Protein AF-A0A0N4VAW0-F1 (afdb_monomer)

Sequence (72 aa):
MSDYAVCYTNHRKYSRPSSTVVRFFTNIPLKSFSLRSDSNYRYCDMCERYVAISNKHCGLCGVCPSKVGVYS

Structure (mmCIF, N/CA/C/O backbone):
data_AF-A0A0N4VAW0-F1
#
_entry.id   AF-A0A0N4VAW0-F1
#
loop_
_atom_site.group_PDB
_atom_site.id
_atom_site.type_symbol
_atom_site.label_atom_id
_atom_site.label_alt_id
_atom_site.label_comp_id
_atom_site.label_asym_id
_atom_site.label_entity_id
_atom_site.label_seq_id
_atom_site.pdbx_PDB_ins_code
_atom_site.Cartn_x
_atom_site.Cartn_y
_atom_site.Cartn_z
_atom_site.occupancy
_atom_site.B_iso_or_equiv
_atom_site.auth_seq_id
_atom_site.auth_comp_id
_atom_site.auth_asym_id
_atom_site.auth_atom_id
_atom_site.pdbx_PDB_model_num
ATOM 1 N N . MET A 1 1 ? 0.925 6.870 3.751 1.00 88.19 1 MET A N 1
ATOM 2 C CA . MET A 1 1 ? 1.991 6.094 3.076 1.00 88.19 1 MET A CA 1
ATOM 3 C C . MET A 1 1 ? 1.367 4.878 2.416 1.00 88.19 1 MET A C 1
ATOM 5 O O . MET A 1 1 ? 0.608 4.181 3.084 1.00 88.19 1 MET A O 1
ATOM 9 N N . SER A 1 2 ? 1.628 4.655 1.127 1.00 92.00 2 SER A N 1
ATOM 10 C CA . SER A 1 2 ? 1.158 3.455 0.419 1.00 92.00 2 SER A CA 1
ATOM 11 C C . SER A 1 2 ? 2.011 2.232 0.762 1.00 92.00 2 SER A C 1
ATOM 13 O O . SER A 1 2 ? 3.198 2.360 1.070 1.00 92.00 2 SER A O 1
ATOM 15 N N . ASP A 1 3 ? 1.422 1.038 0.679 1.00 92.56 3 ASP A N 1
ATOM 16 C CA . ASP A 1 3 ? 2.172 -0.212 0.837 1.00 92.56 3 ASP A CA 1
ATOM 17 C C . ASP A 1 3 ? 2.839 -0.685 -0.468 1.00 92.56 3 ASP A C 1
ATOM 19 O O . ASP A 1 3 ? 3.591 -1.656 -0.453 1.00 92.56 3 ASP A O 1
ATOM 23 N N . TYR A 1 4 ? 2.589 0.015 -1.581 1.00 92.69 4 TYR A N 1
ATOM 24 C CA . TYR A 1 4 ? 3.147 -0.290 -2.896 1.00 92.69 4 TYR A CA 1
ATOM 25 C C . TYR A 1 4 ? 4.667 -0.105 -2.942 1.00 92.69 4 TYR A C 1
ATOM 27 O O . TYR A 1 4 ? 5.175 0.993 -2.695 1.00 92.69 4 TYR A O 1
ATOM 35 N N . ALA A 1 5 ? 5.379 -1.176 -3.286 1.00 92.75 5 ALA A N 1
ATOM 36 C CA . ALA A 1 5 ? 6.823 -1.205 -3.463 1.00 92.75 5 ALA A CA 1
ATOM 37 C C . ALA A 1 5 ? 7.220 -0.524 -4.783 1.00 92.75 5 ALA A C 1
ATOM 39 O O . ALA A 1 5 ? 6.965 -1.047 -5.867 1.00 92.75 5 ALA A O 1
ATOM 40 N N . VAL A 1 6 ? 7.856 0.647 -4.695 1.00 93.06 6 VAL A N 1
ATOM 41 C CA . VAL A 1 6 ? 8.310 1.397 -5.873 1.00 93.06 6 VAL A CA 1
ATOM 42 C C . VAL A 1 6 ? 9.647 0.835 -6.348 1.00 93.06 6 VAL A C 1
ATOM 44 O O . VAL A 1 6 ? 10.642 0.873 -5.618 1.00 93.06 6 VAL A O 1
ATOM 47 N N . CYS A 1 7 ? 9.668 0.326 -7.578 1.00 93.88 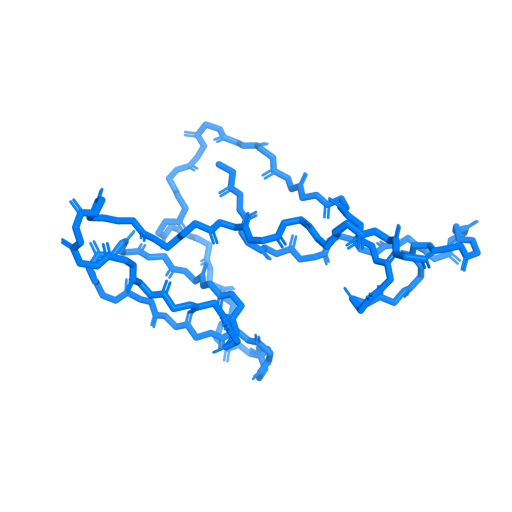7 CYS A N 1
ATOM 48 C CA . CYS A 1 7 ? 10.871 -0.176 -8.233 1.00 93.88 7 CYS A CA 1
ATOM 49 C C . CYS A 1 7 ? 11.401 0.808 -9.278 1.00 93.88 7 CYS A C 1
ATOM 51 O O . CYS A 1 7 ? 10.643 1.560 -9.886 1.00 93.88 7 CYS A O 1
ATOM 53 N N . TYR A 1 8 ? 12.709 0.758 -9.511 1.00 95.31 8 TYR A N 1
ATOM 54 C CA . TYR A 1 8 ? 13.414 1.607 -10.466 1.00 95.31 8 TYR A CA 1
ATOM 55 C C . TYR A 1 8 ? 14.158 0.740 -11.477 1.00 95.31 8 TYR A C 1
ATOM 57 O O . TYR A 1 8 ? 14.912 -0.158 -11.098 1.00 95.31 8 TYR A O 1
ATOM 65 N N . THR A 1 9 ? 14.001 1.038 -12.764 1.00 95.06 9 THR A N 1
ATOM 66 C CA . THR A 1 9 ? 14.663 0.301 -13.853 1.00 95.06 9 THR A CA 1
ATOM 67 C C . THR A 1 9 ? 16.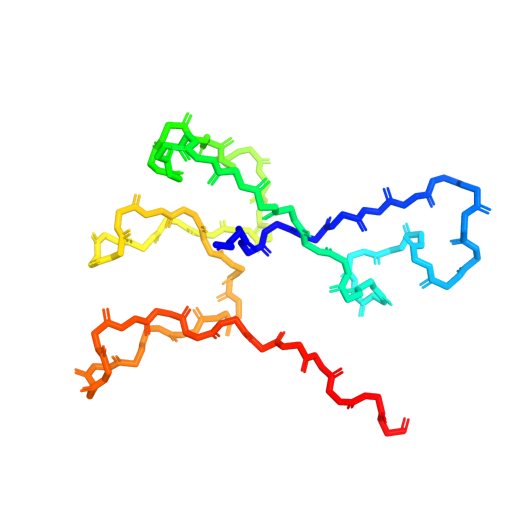176 0.527 -13.885 1.00 95.06 9 THR A C 1
ATOM 69 O O . THR A 1 9 ? 16.918 -0.352 -14.311 1.00 95.06 9 THR A O 1
ATOM 72 N N . ASN A 1 10 ? 16.646 1.671 -13.381 1.00 94.25 10 ASN A N 1
ATOM 73 C CA . ASN A 1 10 ? 18.054 2.074 -13.365 1.00 94.25 10 ASN A CA 1
ATOM 74 C C . ASN A 1 10 ? 18.727 1.966 -11.982 1.00 94.25 10 ASN A C 1
ATOM 76 O O . ASN A 1 10 ? 19.891 2.337 -11.845 1.00 94.25 10 ASN A O 1
ATOM 80 N N . HIS A 1 11 ? 18.038 1.458 -10.951 1.00 94.50 11 HIS A N 1
ATOM 81 C CA . HIS A 1 11 ? 18.612 1.327 -9.608 1.00 94.50 11 HIS A CA 1
ATOM 82 C C . HIS A 1 11 ? 18.897 -0.137 -9.260 1.00 94.50 11 HIS A C 1
ATOM 84 O O . HIS A 1 11 ? 17.986 -0.896 -8.925 1.00 94.50 11 HIS A O 1
ATOM 90 N N . ARG A 1 12 ? 20.181 -0.530 -9.244 1.00 92.12 12 ARG A N 1
ATOM 91 C CA . ARG A 1 12 ? 20.611 -1.928 -9.020 1.00 92.12 12 ARG A CA 1
ATOM 92 C C . ARG A 1 12 ? 19.957 -2.578 -7.793 1.00 92.12 12 ARG A C 1
ATOM 94 O O . ARG A 1 12 ? 19.492 -3.708 -7.886 1.00 92.12 12 ARG A O 1
ATOM 101 N N . LYS A 1 13 ? 19.892 -1.862 -6.661 1.00 91.88 13 LYS A N 1
ATOM 102 C CA . LYS A 1 13 ? 19.327 -2.373 -5.394 1.00 91.88 13 LYS A CA 1
ATOM 103 C C . LYS A 1 13 ? 17.796 -2.341 -5.349 1.00 91.88 13 LYS A C 1
ATOM 105 O O . LYS A 1 13 ? 17.202 -3.159 -4.661 1.00 91.88 13 LYS A O 1
ATOM 110 N N . TYR A 1 14 ? 17.146 -1.423 -6.064 1.00 93.31 14 TYR A N 1
ATOM 111 C CA . TYR A 1 14 ? 15.699 -1.165 -5.935 1.00 93.31 14 TYR A CA 1
ATOM 112 C C . TYR A 1 14 ? 14.942 -1.536 -7.210 1.00 93.31 14 TYR A C 1
ATOM 114 O O . TYR A 1 14 ? 13.903 -0.966 -7.520 1.00 93.31 14 TYR A O 1
ATOM 122 N N . SER A 1 15 ? 15.472 -2.501 -7.953 1.00 93.56 15 SER A N 1
ATOM 123 C CA . SER A 1 15 ? 14.885 -3.010 -9.191 1.00 93.56 15 SER A CA 1
ATOM 124 C C . SER A 1 15 ? 13.790 -4.049 -8.954 1.00 93.56 15 SER A C 1
ATOM 126 O O . SER A 1 15 ? 13.017 -4.332 -9.863 1.00 93.56 15 SER A O 1
ATOM 128 N N . ARG A 1 16 ? 13.708 -4.622 -7.745 1.00 90.75 16 ARG A N 1
ATOM 129 C CA . ARG A 1 16 ? 12.763 -5.691 -7.400 1.00 90.75 16 ARG A CA 1
ATOM 130 C C . ARG A 1 16 ? 11.887 -5.298 -6.204 1.00 90.75 16 ARG A C 1
ATOM 132 O O . ARG A 1 16 ? 12.393 -4.655 -5.281 1.00 90.75 16 ARG A O 1
ATOM 139 N N . PRO A 1 17 ? 10.610 -5.730 -6.155 1.00 88.69 17 PRO A N 1
ATOM 140 C CA . PRO A 1 17 ? 9.714 -5.421 -5.036 1.00 88.69 17 PRO A CA 1
ATOM 141 C C . PRO A 1 17 ? 10.235 -5.913 -3.681 1.00 88.69 17 PRO A C 1
ATOM 143 O O . PRO A 1 17 ? 10.053 -5.246 -2.669 1.00 88.69 17 PRO A O 1
ATOM 146 N N . SER A 1 18 ? 10.936 -7.052 -3.663 1.00 86.50 18 SER A N 1
ATOM 147 C CA . SER A 1 18 ? 11.525 -7.629 -2.450 1.00 86.50 18 SER A CA 1
ATOM 148 C C . SER A 1 18 ? 12.725 -6.850 -1.910 1.00 86.50 18 SER A C 1
ATOM 150 O O . SER A 1 18 ? 13.094 -7.030 -0.753 1.00 86.50 18 SER A O 1
ATOM 152 N N . SER A 1 19 ? 13.351 -6.006 -2.732 1.00 88.25 19 SER A N 1
ATOM 153 C CA . SER A 1 19 ? 14.600 -5.330 -2.390 1.00 88.25 19 SER A CA 1
ATOM 154 C C . SER A 1 19 ? 14.456 -3.823 -2.237 1.00 88.25 19 SER A C 1
ATOM 156 O O . SER A 1 19 ? 15.418 -3.187 -1.815 1.00 88.25 19 SER A O 1
ATOM 158 N N . THR A 1 20 ? 13.299 -3.240 -2.555 1.00 90.00 20 THR A N 1
ATOM 159 C CA . THR A 1 20 ? 13.038 -1.803 -2.407 1.00 90.00 20 THR A CA 1
ATOM 160 C C . THR A 1 20 ? 12.386 -1.471 -1.066 1.00 90.00 20 THR A C 1
ATOM 162 O O . THR A 1 20 ? 11.424 -2.106 -0.640 1.00 90.00 20 THR A O 1
ATOM 165 N N . VAL A 1 21 ? 12.897 -0.430 -0.408 1.00 90.81 21 VAL A N 1
ATOM 166 C CA . VAL A 1 21 ? 12.256 0.207 0.758 1.00 90.81 21 VAL A CA 1
ATOM 167 C C . VAL A 1 21 ? 11.400 1.407 0.368 1.00 90.81 21 VAL A C 1
ATOM 169 O O . VAL A 1 21 ? 10.755 2.013 1.222 1.00 90.81 21 VAL A O 1
ATOM 172 N N . VAL A 1 22 ? 11.393 1.773 -0.914 1.00 91.94 22 VAL A N 1
ATOM 173 C CA . VAL A 1 22 ? 10.756 3.000 -1.380 1.00 91.94 22 VAL A CA 1
ATOM 174 C C . VAL A 1 22 ? 9.254 2.793 -1.508 1.00 91.94 22 VAL A C 1
ATOM 176 O O . VAL A 1 22 ? 8.786 1.861 -2.166 1.00 91.94 22 VAL A O 1
ATOM 179 N N . ARG A 1 23 ? 8.500 3.701 -0.889 1.00 92.44 23 ARG A N 1
ATOM 180 C CA . ARG A 1 23 ? 7.041 3.806 -0.970 1.00 92.44 23 ARG A CA 1
ATOM 181 C C . ARG A 1 23 ? 6.670 5.231 -1.343 1.00 92.44 23 ARG A C 1
ATOM 183 O O . ARG A 1 23 ? 7.427 6.158 -1.065 1.00 92.44 23 ARG A O 1
ATOM 190 N N . PHE A 1 24 ? 5.490 5.416 -1.923 1.00 90.75 24 PHE A N 1
ATOM 191 C CA . PHE A 1 24 ? 4.999 6.754 -2.234 1.00 90.75 24 PHE A CA 1
ATOM 192 C C . PHE A 1 24 ? 4.099 7.320 -1.128 1.00 90.75 24 PHE A C 1
ATOM 194 O O . PHE A 1 24 ? 3.387 6.602 -0.409 1.00 90.75 24 PHE A O 1
ATOM 201 N N . PHE A 1 25 ? 4.125 8.646 -1.029 1.00 92.75 25 PHE A N 1
ATOM 202 C CA . PHE A 1 25 ? 3.275 9.453 -0.168 1.00 92.75 25 PHE A CA 1
ATOM 203 C C . PHE A 1 25 ? 2.434 10.356 -1.055 1.00 92.75 25 PHE A C 1
ATOM 205 O O . PHE A 1 25 ? 2.901 10.857 -2.074 1.00 92.75 25 PHE A O 1
ATOM 212 N N . THR A 1 26 ? 1.173 10.518 -0.693 1.00 94.19 26 THR A N 1
ATOM 213 C CA . THR A 1 26 ? 0.230 11.339 -1.437 1.00 94.19 26 THR A CA 1
ATOM 214 C C . THR A 1 26 ? -0.843 11.830 -0.482 1.00 94.19 26 THR A C 1
ATOM 216 O O . THR A 1 26 ? -1.145 11.155 0.506 1.00 94.19 26 THR A O 1
ATOM 219 N N . ASN A 1 27 ? -1.410 12.989 -0.801 1.00 95.44 27 ASN A N 1
ATOM 220 C CA . ASN A 1 27 ? -2.588 13.528 -0.126 1.00 95.44 27 ASN A CA 1
ATOM 221 C C . ASN A 1 27 ? -3.889 12.965 -0.719 1.00 95.44 27 ASN A C 1
ATOM 223 O O . ASN A 1 27 ? -4.966 13.186 -0.174 1.00 95.44 27 ASN A O 1
ATOM 227 N N . ILE A 1 28 ? -3.802 12.228 -1.831 1.00 95.06 28 ILE A N 1
ATOM 228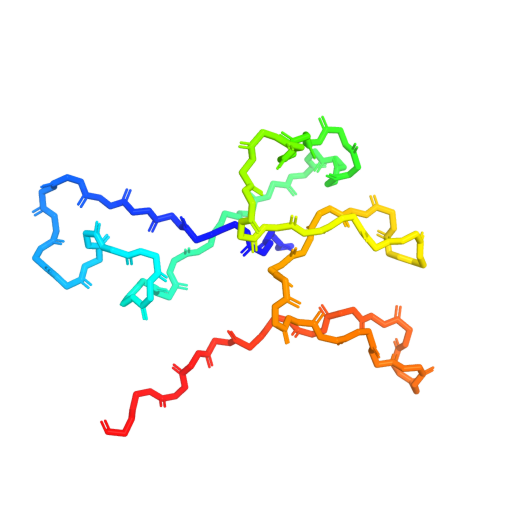 C CA . ILE A 1 28 ? -4.940 11.526 -2.420 1.00 95.06 28 ILE A CA 1
ATOM 229 C C . ILE A 1 28 ? -5.298 10.324 -1.522 1.00 95.06 28 ILE A C 1
ATOM 231 O O . ILE A 1 28 ? -4.398 9.573 -1.127 1.00 95.06 28 ILE A O 1
ATOM 235 N N . PRO A 1 29 ? -6.587 10.090 -1.209 1.00 94.94 29 PRO A N 1
ATOM 236 C CA . PRO A 1 29 ? -7.006 8.953 -0.393 1.00 94.94 29 PRO A CA 1
ATOM 237 C C . PRO A 1 29 ? -6.533 7.610 -0.962 1.00 94.94 29 PRO A C 1
ATOM 239 O O . PRO A 1 29 ? -6.813 7.284 -2.109 1.00 94.94 29 PRO A O 1
ATOM 242 N N . LEU A 1 30 ? -5.883 6.769 -0.151 1.00 94.00 30 LEU A N 1
ATOM 243 C CA . LEU A 1 30 ? -5.337 5.491 -0.639 1.00 94.00 30 LEU A CA 1
ATOM 244 C C . LEU A 1 30 ? -6.404 4.506 -1.147 1.00 94.00 30 LEU A C 1
ATOM 246 O O . LEU A 1 30 ? -6.082 3.622 -1.937 1.00 94.00 30 LEU A O 1
ATOM 250 N N . LYS A 1 31 ? -7.670 4.692 -0.759 1.00 95.19 31 LYS A N 1
ATOM 251 C CA . LYS A 1 31 ? -8.810 3.926 -1.275 1.00 95.19 31 LYS A CA 1
ATOM 252 C C . LYS A 1 31 ? -9.080 4.131 -2.767 1.00 95.19 31 LYS A C 1
ATOM 254 O O . LYS A 1 31 ? -9.680 3.265 -3.391 1.00 95.19 31 LYS A O 1
ATOM 259 N N . SER A 1 32 ? -8.638 5.253 -3.347 1.00 94.38 32 SER A N 1
ATOM 260 C CA . SER A 1 32 ? -8.798 5.514 -4.783 1.00 94.38 32 SER A CA 1
ATOM 261 C C . SER A 1 32 ? -7.754 4.797 -5.641 1.00 94.38 32 SER A C 1
ATOM 263 O O . SER A 1 32 ? -7.870 4.793 -6.863 1.00 94.38 32 SER A O 1
ATOM 265 N N . PHE A 1 33 ? -6.722 4.207 -5.031 1.00 93.12 33 PHE A N 1
ATOM 266 C CA . PHE A 1 33 ? -5.688 3.466 -5.744 1.00 93.12 33 PHE A CA 1
ATOM 267 C C . PHE A 1 33 ? -6.047 1.984 -5.768 1.00 93.12 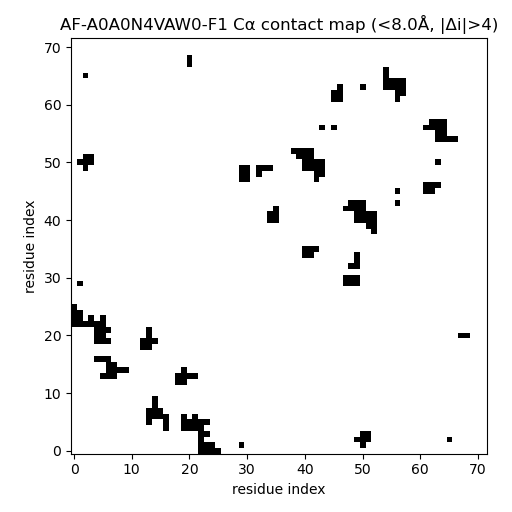33 PHE A C 1
ATOM 269 O O . PHE A 1 33 ? -6.050 1.326 -4.728 1.00 93.12 33 PHE A O 1
ATOM 276 N N . SER A 1 34 ? -6.324 1.448 -6.957 1.00 93.94 34 SER A N 1
ATOM 277 C CA . SER A 1 34 ? -6.570 0.018 -7.130 1.00 93.94 34 SER A CA 1
ATOM 278 C C . SER A 1 34 ? -5.292 -0.717 -7.515 1.00 93.94 34 SER A C 1
ATOM 280 O O . SER A 1 34 ? -4.670 -0.397 -8.524 1.00 93.94 34 SER A O 1
ATOM 282 N N . LEU A 1 35 ? -4.937 -1.738 -6.733 1.00 93.88 35 LEU A N 1
ATOM 283 C CA . LEU A 1 35 ? -3.871 -2.693 -7.056 1.00 93.88 35 LEU A CA 1
ATOM 284 C C . LEU A 1 35 ? -4.442 -4.091 -7.342 1.00 93.88 35 LEU A C 1
ATOM 286 O O . LEU A 1 35 ? -3.758 -5.088 -7.146 1.00 93.88 35 LEU A O 1
ATOM 290 N N . ARG A 1 36 ? -5.706 -4.192 -7.792 1.00 92.31 36 ARG A N 1
ATOM 291 C CA . ARG A 1 36 ? -6.397 -5.490 -7.957 1.00 92.31 36 ARG A CA 1
ATOM 292 C C . ARG A 1 36 ? -5.69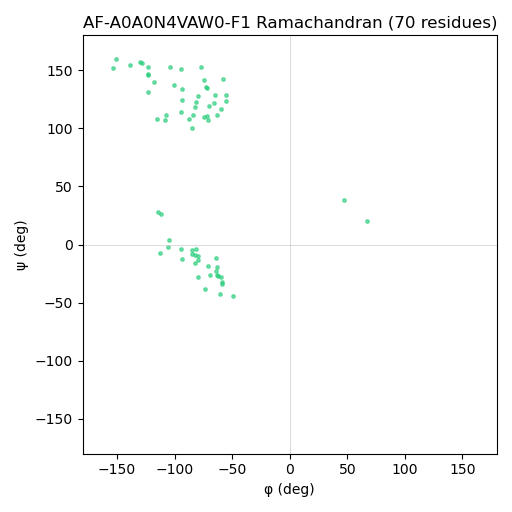6 -6.445 -8.928 1.00 92.31 36 ARG A C 1
ATOM 294 O O . ARG A 1 36 ? -5.878 -7.649 -8.815 1.00 92.31 36 ARG A O 1
ATOM 301 N N . SER A 1 37 ? -4.967 -5.899 -9.899 1.00 94.00 37 SER A N 1
ATOM 302 C CA . SER A 1 37 ? -4.294 -6.673 -10.946 1.00 94.00 37 SER A CA 1
ATOM 303 C C . SER A 1 37 ? -2.946 -7.238 -10.497 1.00 94.00 37 SER A C 1
ATOM 305 O O . SER A 1 37 ? -2.353 -8.021 -11.230 1.00 94.00 37 SER A O 1
ATOM 307 N N . ASP A 1 38 ? -2.451 -6.843 -9.322 1.00 94.00 38 ASP A N 1
ATOM 308 C CA . ASP A 1 38 ? -1.172 -7.301 -8.790 1.00 94.00 38 ASP A CA 1
ATOM 309 C C . ASP A 1 38 ? -1.408 -8.279 -7.633 1.00 94.00 38 ASP A C 1
ATOM 311 O O . ASP A 1 38 ? -1.864 -7.908 -6.550 1.00 94.00 38 ASP A O 1
ATOM 315 N N . SER A 1 39 ? -1.068 -9.549 -7.864 1.00 93.88 39 SER A N 1
ATOM 316 C CA . SER A 1 39 ? -1.254 -10.647 -6.909 1.00 93.88 39 SER A CA 1
ATOM 317 C C . SER A 1 39 ? -0.429 -10.509 -5.625 1.00 93.88 39 SER A C 1
ATOM 319 O O . SER A 1 39 ? -0.654 -11.251 -4.670 1.00 93.88 39 SER A O 1
ATOM 321 N N . ASN A 1 40 ? 0.530 -9.579 -5.574 1.00 93.12 40 ASN A N 1
ATOM 322 C CA . ASN A 1 40 ? 1.323 -9.311 -4.374 1.00 93.12 40 ASN A CA 1
ATOM 323 C C . ASN A 1 40 ? 0.606 -8.397 -3.375 1.00 93.12 40 ASN A C 1
ATOM 325 O O . ASN A 1 40 ? 1.126 -8.162 -2.279 1.00 93.12 40 ASN A O 1
ATOM 329 N N . TYR A 1 41 ? -0.578 -7.891 -3.727 1.00 95.00 41 TYR A N 1
ATOM 330 C CA . TYR A 1 41 ? -1.364 -7.003 -2.886 1.00 95.00 41 TYR A CA 1
ATOM 331 C C . TYR A 1 41 ? -2.757 -7.568 -2.641 1.00 95.00 41 TYR A C 1
ATOM 333 O O . TYR A 1 41 ? -3.375 -8.201 -3.492 1.00 95.00 41 TYR A O 1
ATOM 341 N N . ARG A 1 42 ? -3.277 -7.291 -1.449 1.00 96.12 42 ARG A N 1
ATOM 342 C CA . ARG A 1 42 ? -4.659 -7.583 -1.072 1.00 96.12 42 ARG A CA 1
ATOM 343 C C . ARG A 1 42 ? -5.343 -6.305 -0.626 1.00 96.12 42 ARG A C 1
ATOM 345 O O . ARG A 1 42 ? -4.690 -5.401 -0.101 1.00 96.12 42 ARG A O 1
ATOM 352 N N . TYR A 1 43 ? -6.657 -6.244 -0.780 1.00 97.12 43 TYR A N 1
ATOM 353 C CA . TYR A 1 43 ? -7.433 -5.200 -0.129 1.00 97.12 43 TYR A CA 1
ATOM 354 C C . TYR A 1 43 ? -7.554 -5.509 1.371 1.00 97.12 43 TYR A C 1
ATOM 356 O O . TYR A 1 43 ? -7.636 -6.670 1.779 1.00 97.12 43 TYR A O 1
ATOM 364 N N . CYS A 1 44 ? -7.483 -4.480 2.209 1.00 97.31 44 CYS A N 1
ATOM 365 C CA . CYS A 1 44 ? -7.775 -4.592 3.629 1.00 97.31 44 CYS A CA 1
ATOM 366 C C . CYS A 1 44 ? -9.004 -3.748 3.933 1.00 97.31 44 CYS A C 1
ATOM 368 O O . CYS A 1 44 ? -8.882 -2.526 3.990 1.00 97.31 44 CYS A O 1
ATOM 370 N N . ASP A 1 45 ? -10.137 -4.394 4.197 1.00 96.81 45 ASP A N 1
ATOM 371 C CA . ASP A 1 45 ? -11.417 -3.709 4.419 1.00 96.81 45 ASP A CA 1
ATOM 372 C C . ASP A 1 45 ? -11.353 -2.754 5.615 1.00 96.81 45 ASP A C 1
ATOM 374 O O . ASP A 1 45 ? -11.735 -1.598 5.504 1.00 96.81 45 ASP A O 1
ATOM 378 N N . MET A 1 46 ? -10.722 -3.173 6.719 1.00 96.81 46 MET A N 1
ATOM 379 C CA . MET A 1 46 ? -10.556 -2.332 7.917 1.00 96.81 46 MET A CA 1
ATOM 380 C C . MET A 1 46 ? -9.735 -1.053 7.683 1.00 96.81 46 MET A C 1
ATOM 382 O O . MET A 1 46 ? -9.889 -0.084 8.415 1.00 96.81 46 MET A O 1
ATOM 386 N N . CYS A 1 47 ? -8.821 -1.050 6.707 1.00 95.69 47 CYS A N 1
ATOM 387 C CA . CYS A 1 47 ? -8.006 0.127 6.382 1.00 95.69 47 CYS A CA 1
ATOM 388 C C . CYS A 1 47 ? -8.456 0.821 5.090 1.00 95.69 47 CYS A C 1
ATOM 390 O O . CYS A 1 47 ? -7.809 1.786 4.681 1.00 95.69 47 CYS A O 1
ATOM 392 N N . GLU A 1 48 ? -9.469 0.273 4.417 1.00 96.50 48 GLU A N 1
ATOM 393 C CA . GLU A 1 48 ? -9.982 0.692 3.112 1.00 96.50 48 GLU A CA 1
ATOM 394 C C . GLU A 1 48 ? -8.898 0.933 2.044 1.00 96.50 48 GLU A C 1
ATOM 396 O O . GLU A 1 48 ? -8.971 1.867 1.246 1.00 96.50 48 GLU A O 1
ATOM 401 N N . ARG A 1 49 ? -7.846 0.109 2.009 1.00 95.94 49 ARG A N 1
ATOM 402 C CA . ARG A 1 49 ? -6.732 0.284 1.060 1.00 95.94 49 ARG A CA 1
ATOM 403 C C . ARG A 1 49 ? -6.059 -1.028 0.700 1.00 95.94 49 ARG A C 1
ATOM 405 O O . ARG A 1 49 ? -6.109 -1.995 1.462 1.00 95.94 49 ARG A O 1
ATOM 412 N N . TYR A 1 50 ? -5.350 -1.027 -0.425 1.00 96.25 50 TYR A N 1
ATOM 413 C CA . TYR A 1 50 ? -4.468 -2.131 -0.782 1.00 96.25 50 TYR A CA 1
ATOM 414 C C . TYR A 1 50 ? -3.205 -2.133 0.090 1.00 96.25 50 TYR A C 1
ATOM 416 O O . TYR A 1 50 ? -2.588 -1.094 0.352 1.00 96.25 50 TYR A O 1
ATOM 424 N N . VAL A 1 51 ? -2.841 -3.323 0.552 1.00 95.31 51 VAL A N 1
ATOM 425 C CA . VAL A 1 51 ? -1.660 -3.616 1.370 1.00 95.31 51 VAL A CA 1
ATOM 426 C C . VAL A 1 51 ? -0.905 -4.789 0.769 1.00 95.31 51 VAL A C 1
ATOM 428 O O . VAL A 1 51 ? -1.496 -5.588 0.041 1.00 95.31 51 VAL A O 1
ATOM 431 N N . ALA A 1 52 ? 0.388 -4.912 1.066 1.00 93.06 52 ALA A N 1
ATOM 432 C CA . ALA A 1 52 ? 1.143 -6.091 0.655 1.00 93.06 52 ALA A CA 1
ATOM 433 C C . ALA A 1 52 ? 0.482 -7.354 1.232 1.00 93.06 52 ALA A C 1
ATOM 435 O O . ALA A 1 52 ? -0.000 -7.344 2.368 1.00 93.06 52 ALA A O 1
ATOM 436 N N . ILE A 1 53 ? 0.469 -8.451 0.474 1.00 93.31 53 ILE A N 1
ATOM 437 C CA . ILE A 1 53 ? -0.210 -9.693 0.875 1.00 93.31 53 ILE A CA 1
ATOM 438 C C . ILE A 1 53 ? 0.322 -10.255 2.204 1.00 93.31 53 ILE A C 1
ATOM 440 O O . ILE A 1 53 ? -0.437 -10.798 3.004 1.00 93.31 53 ILE A O 1
ATOM 444 N N . SER A 1 54 ? 1.611 -10.045 2.483 1.00 90.69 54 SER A N 1
ATOM 445 C CA . SER A 1 54 ? 2.276 -10.441 3.728 1.00 90.69 54 SER A CA 1
ATOM 446 C C . SER A 1 54 ? 2.026 -9.486 4.904 1.00 90.69 54 SER A C 1
ATOM 448 O O . SER A 1 54 ? 2.324 -9.836 6.049 1.00 90.69 54 SER A O 1
ATOM 450 N N . ASN A 1 55 ? 1.482 -8.289 4.658 1.00 92.06 55 ASN A N 1
ATOM 451 C CA . ASN A 1 55 ? 1.199 -7.308 5.697 1.00 92.06 55 ASN A CA 1
ATOM 452 C C . ASN A 1 55 ? -0.127 -7.640 6.397 1.00 92.06 55 ASN A C 1
ATOM 454 O 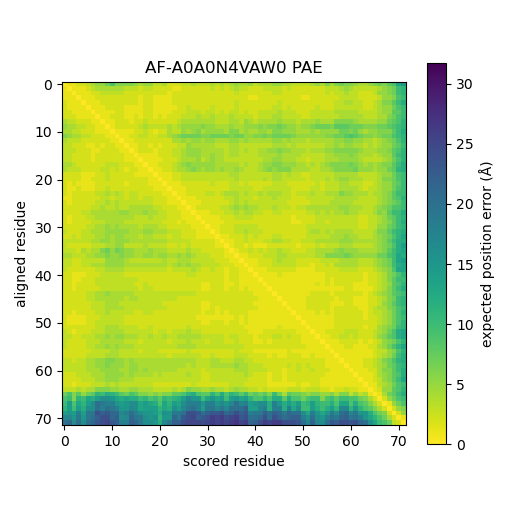O . ASN A 1 55 ? -1.187 -7.735 5.768 1.00 92.06 55 ASN A O 1
ATOM 458 N N . LYS A 1 56 ? -0.077 -7.818 7.719 1.00 93.44 56 LYS A N 1
ATOM 459 C CA . LYS A 1 56 ? -1.233 -8.171 8.549 1.00 93.44 56 LYS A CA 1
ATOM 460 C C . LYS A 1 56 ? -1.766 -6.932 9.256 1.00 93.44 56 LYS A C 1
ATOM 462 O O . LYS A 1 56 ? -0.996 -6.137 9.784 1.00 93.44 56 LYS A O 1
ATOM 467 N N . HIS A 1 57 ? -3.089 -6.796 9.288 1.00 95.94 57 HIS A N 1
ATOM 468 C CA . HIS A 1 57 ? -3.729 -5.749 10.073 1.00 95.94 57 HIS A CA 1
ATOM 469 C C . HIS A 1 57 ? -3.469 -5.995 11.561 1.00 95.94 57 HIS A C 1
ATOM 471 O O . HIS A 1 57 ? -3.696 -7.097 12.060 1.00 95.94 57 HIS A O 1
ATOM 477 N N . CYS A 1 58 ? -2.988 -4.977 12.265 1.00 95.81 58 CYS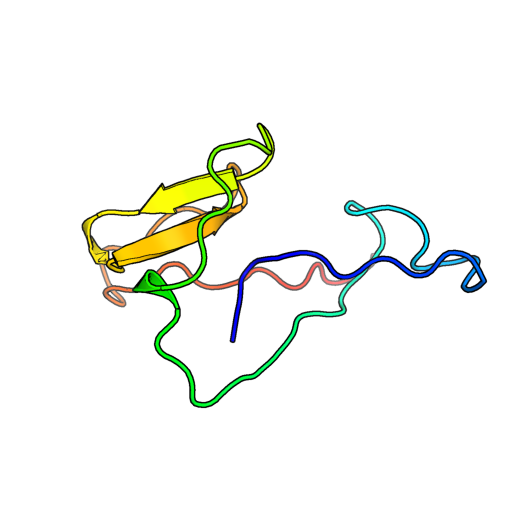 A N 1
ATOM 478 C CA . CYS A 1 58 ? -2.827 -5.017 13.706 1.00 95.81 58 CYS A CA 1
ATOM 479 C C . CYS A 1 58 ? -4.137 -4.577 14.361 1.00 95.81 58 CYS A C 1
ATOM 481 O O . CYS A 1 58 ? -4.455 -3.391 14.346 1.00 95.81 58 CYS A O 1
ATOM 483 N N . GLY A 1 59 ? -4.868 -5.517 14.966 1.00 96.50 59 GLY A N 1
ATOM 484 C CA . GLY A 1 59 ? -6.133 -5.215 15.646 1.00 96.50 59 GLY A CA 1
ATOM 485 C C . GLY A 1 59 ? -5.985 -4.266 16.842 1.00 96.50 59 GLY A C 1
ATO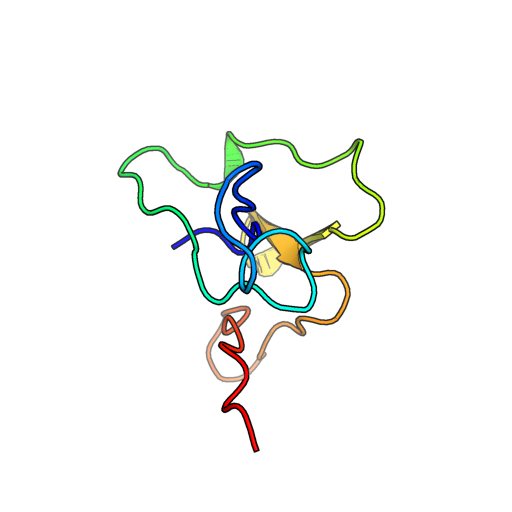M 486 O O . GLY A 1 59 ? -6.910 -3.529 17.145 1.00 96.50 59 GLY A O 1
ATOM 487 N N . LEU A 1 60 ? -4.809 -4.228 17.480 1.00 96.88 60 LEU A N 1
ATOM 488 C CA . LEU A 1 60 ? -4.538 -3.313 18.596 1.00 96.88 60 LEU A CA 1
ATOM 489 C C . LEU A 1 60 ? -4.349 -1.865 18.132 1.00 96.88 60 LEU A C 1
ATOM 491 O O . LEU A 1 60 ? -4.775 -0.936 18.807 1.00 96.88 60 LEU A O 1
ATOM 495 N N . CYS A 1 61 ? -3.691 -1.669 16.988 1.00 95.81 61 CYS A N 1
ATOM 496 C CA . CYS A 1 61 ? -3.397 -0.335 16.464 1.00 95.81 61 CYS A CA 1
ATOM 497 C C . CYS A 1 61 ? -4.457 0.163 15.471 1.00 95.81 61 CYS A C 1
ATOM 499 O O . CYS A 1 61 ? -4.409 1.325 15.080 1.00 95.81 61 CYS A O 1
ATOM 501 N N . GLY A 1 62 ? -5.350 -0.712 14.996 1.00 95.75 62 GLY A N 1
ATOM 502 C CA . GLY A 1 62 ? -6.337 -0.389 13.961 1.00 95.75 62 GLY A CA 1
ATOM 503 C C . GLY A 1 62 ? -5.724 -0.095 12.587 1.00 95.75 62 GLY A C 1
ATOM 504 O O . GLY A 1 62 ? -6.346 0.558 11.751 1.00 95.75 62 GLY A O 1
ATOM 505 N N . VAL A 1 63 ? -4.492 -0.544 12.326 1.00 94.94 63 VAL A N 1
ATOM 506 C CA . VAL A 1 63 ? -3.768 -0.257 11.076 1.00 94.94 63 VAL A CA 1
ATOM 507 C C . VAL A 1 63 ? -3.020 -1.481 10.561 1.00 94.94 63 VAL A C 1
ATOM 509 O O . VAL A 1 63 ? -2.608 -2.340 11.333 1.00 94.94 63 VAL A O 1
ATOM 512 N N . CYS A 1 64 ? -2.776 -1.545 9.250 1.00 94.75 64 CYS A N 1
ATOM 513 C CA . CYS A 1 64 ? -1.751 -2.417 8.662 1.00 94.75 64 CYS A CA 1
ATOM 514 C C . CYS A 1 64 ? -0.389 -1.700 8.698 1.00 94.75 64 CYS A C 1
ATOM 516 O O . CYS A 1 64 ? -0.154 -0.840 7.835 1.00 94.75 64 CYS A O 1
ATOM 518 N N . PRO A 1 65 ? 0.501 -1.997 9.663 1.00 89.94 65 PRO A N 1
ATOM 519 C CA . PRO A 1 65 ? 1.790 -1.330 9.766 1.00 89.94 65 PRO A CA 1
ATOM 520 C C . PRO A 1 65 ? 2.684 -1.769 8.606 1.00 89.94 65 PRO A C 1
ATOM 522 O O . PRO A 1 65 ? 2.989 -2.948 8.442 1.00 89.94 65 PRO A O 1
ATOM 525 N N . SER A 1 66 ? 3.102 -0.830 7.763 1.00 76.69 66 SER A N 1
ATOM 526 C CA . SER A 1 66 ? 4.054 -1.132 6.696 1.00 76.69 66 SER A CA 1
ATOM 527 C C . SER A 1 66 ? 5.381 -1.573 7.310 1.00 76.69 66 SER A C 1
ATOM 529 O O . SER A 1 66 ? 6.091 -0.768 7.909 1.00 76.69 66 SER A O 1
ATOM 531 N N . LYS A 1 67 ? 5.739 -2.851 7.152 1.00 70.50 67 LYS A N 1
ATOM 532 C CA . LYS A 1 67 ? 7.094 -3.306 7.469 1.00 70.50 67 LYS A CA 1
ATOM 533 C C . LYS A 1 67 ? 8.042 -2.776 6.399 1.00 70.50 67 LYS A C 1
ATOM 535 O O . LYS A 1 67 ? 7.998 -3.217 5.252 1.00 70.50 67 LYS A O 1
ATOM 540 N N . VAL A 1 68 ? 8.899 -1.839 6.779 1.00 60.72 68 VAL A N 1
ATOM 541 C CA . VAL A 1 68 ? 10.129 -1.558 6.041 1.00 60.72 68 VAL A CA 1
ATOM 542 C C . VAL A 1 68 ? 11.136 -2.580 6.558 1.00 60.72 68 VAL A C 1
ATOM 544 O O . VAL A 1 68 ? 11.446 -2.577 7.747 1.00 60.72 68 VAL A O 1
ATOM 547 N N . GLY A 1 69 ? 11.543 -3.537 5.722 1.00 55.50 69 GLY A N 1
ATOM 548 C CA . GLY A 1 69 ? 12.502 -4.561 6.135 1.00 55.50 69 GLY A CA 1
ATOM 549 C C . GLY A 1 69 ? 13.776 -3.905 6.665 1.00 55.50 69 GLY A C 1
ATOM 550 O O . GLY A 1 69 ? 14.393 -3.108 5.961 1.00 55.50 69 GLY A O 1
ATOM 551 N N . VAL A 1 70 ? 14.155 -4.222 7.904 1.00 44.22 70 VAL A N 1
ATOM 552 C CA . VAL A 1 70 ? 15.499 -3.929 8.407 1.00 44.22 70 VAL A CA 1
ATOM 553 C C . VAL A 1 70 ? 16.413 -4.903 7.672 1.00 44.22 70 VAL A C 1
ATOM 55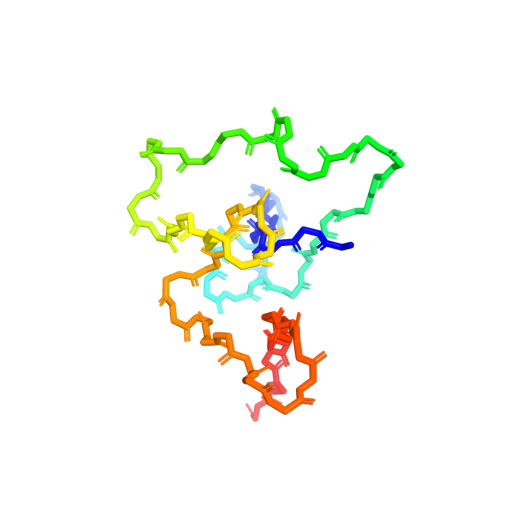5 O O . VAL A 1 70 ? 16.322 -6.108 7.896 1.00 44.22 70 VAL A O 1
ATOM 558 N N . TYR A 1 71 ? 17.200 -4.414 6.711 1.00 45.72 71 TYR A N 1
ATOM 559 C CA . TYR A 1 71 ? 18.202 -5.246 6.047 1.00 45.72 71 TYR A CA 1
ATOM 560 C C . TYR A 1 71 ? 19.167 -5.758 7.123 1.00 45.72 71 TYR A C 1
ATOM 562 O O . TYR A 1 71 ? 19.798 -4.948 7.800 1.00 45.72 71 TYR A O 1
ATOM 570 N N . SER A 1 72 ? 19.202 -7.078 7.314 1.00 34.56 72 SER A N 1
ATOM 571 C CA . SER A 1 72 ? 20.273 -7.776 8.036 1.00 34.56 72 SER A CA 1
ATOM 572 C C . SER A 1 72 ? 21.466 -7.944 7.107 1.00 34.56 72 SER A C 1
ATOM 574 O O . SER A 1 72 ? 21.212 -8.205 5.906 1.00 34.56 72 SER A O 1
#

InterPro domains:
  IPR039846 Zinc finger CCHC domain-containing protein 4 [PTHR13493] (1-69)

Organism: Enterobius vermicularis (NCBI:txid51028)

pLDDT: mean 89.93, std 12.34, range [34.56, 97.31]

Secondary structure (DSSP, 8-state):
--------TT-TTSSSTTT-------SS-GGG---TT-TTEEEEGGGTEEEETTPPPBTTTTB---------

Radius of gyration: 12.63 Å; Cα contacts (8 Å, |Δi|>4): 104; chains: 1; bounding box: 32×24×32 Å

Nearest PDB structures (foldseek):
  6uca-assembly5_E  TM=8.405E-01  e=4.463E-04  Homo sapiens
  6uca-assembly2_B  TM=8.430E-01  e=1.610E-03  Homo sapiens
  6uca-assembly1_A  TM=7.838E-01  e=1.384E-03  Homo sapiens
  6uca-assembly3_C  TM=8.143E-01  e=4.630E-03  Homo sapiens
  6uca-assembly6_F  TM=8.450E-01  e=5.806E-03  Homo sapiens

Solvent-accessible surface area (backbone atoms only — not comparable to full-atom values): 4649 Å² total; per-residue (Å²): 116,52,53,57,55,51,59,36,99,88,36,88,68,25,54,42,64,92,57,27,81,45,55,56,76,70,92,65,66,59,61,79,52,82,51,86,89,41,88,63,40,38,78,36,79,90,67,48,27,51,33,37,61,88,57,59,70,36,82,90,76,68,39,63,66,78,80,70,80,79,86,126

Foldseek 3Di:
DAQDQDADPPDPQRNDSVRGLDDDDDPPPQLVDDPPVPPQWDQDPLNSHIHGPPFDQDPVVSGRDRDRDPDD

Mean predicted aligned error: 4.17 Å